Protein AF-A0A354YZV5-F1 (afdb_monomer_lite)

Foldseek 3Di:
DPDDDPVNVVVVVVVLVVQQQAAAPQPRHGCHPADWDADPNGIHHPVSCVVCVDDPPPD

Radius of gyration: 14.54 Å; chains: 1; bounding box: 36×24×38 Å

Organism: NCBI:txid863

Sequence (59 aa):
MKTMTAFEKQLQAEKKNRIARTPCKICKNHIGNKPYIVFEERYFHVICLRNRPNLPYDR

Secondary structure (DSSP, 8-state):
-----HHHHHHHHHHHHHHHTSBPTTT-SB-TTS-EEEETTEEEEHHHHHH-S------

Structure (mmCIF, N/CA/C/O backbone):
data_AF-A0A354YZV5-F1
#
_entry.id   AF-A0A354YZV5-F1
#
loop_
_atom_site.group_PDB
_atom_site.id
_atom_site.type_symbol
_atom_site.label_atom_id
_atom_site.label_alt_id
_atom_site.label_comp_id
_atom_site.label_asym_id
_atom_site.label_entity_id
_atom_site.label_seq_id
_atom_site.pdbx_PDB_ins_code
_atom_site.Cartn_x
_atom_site.Cartn_y
_atom_site.Cartn_z
_atom_site.occupancy
_atom_site.B_iso_or_equiv
_atom_site.auth_seq_id
_atom_site.auth_comp_id
_atom_site.auth_asym_id
_atom_site.auth_atom_id
_atom_site.pdbx_PDB_model_num
ATOM 1 N N . MET A 1 1 ? -25.027 5.018 9.453 1.00 49.56 1 MET A N 1
ATOM 2 C CA . MET A 1 1 ? -23.550 5.074 9.542 1.00 49.56 1 MET A CA 1
ATOM 3 C C . MET A 1 1 ? -23.121 4.180 10.693 1.00 49.56 1 MET A C 1
ATOM 5 O O . MET A 1 1 ? -23.631 4.375 11.786 1.00 49.56 1 MET A O 1
ATOM 9 N N . LYS A 1 2 ? -22.274 3.166 10.468 1.00 69.06 2 LYS A N 1
ATOM 10 C CA . LYS A 1 2 ? -21.720 2.377 11.579 1.00 69.06 2 LYS A CA 1
ATOM 11 C C . LYS A 1 2 ? -20.613 3.197 12.233 1.00 69.06 2 LYS A C 1
ATOM 13 O O . LYS A 1 2 ? -19.609 3.494 11.590 1.00 69.06 2 LYS A O 1
ATOM 18 N N . THR A 1 3 ? -20.828 3.613 13.472 1.00 79.81 3 THR A N 1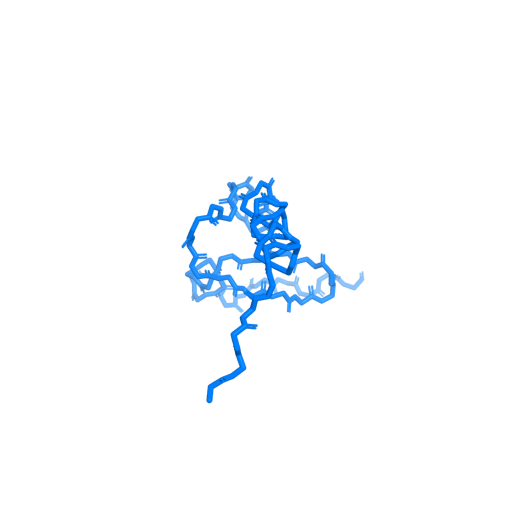
ATOM 19 C CA . THR A 1 3 ? -19.821 4.320 14.260 1.00 79.81 3 THR A CA 1
ATOM 20 C C . THR A 1 3 ? -18.725 3.326 14.612 1.00 79.81 3 THR A C 1
ATOM 22 O O . THR A 1 3 ? -18.991 2.347 15.303 1.00 79.81 3 THR A O 1
ATOM 25 N N . MET A 1 4 ? -17.510 3.547 14.112 1.00 81.06 4 MET A N 1
ATOM 26 C CA . MET A 1 4 ? -16.383 2.685 14.463 1.00 81.06 4 MET A CA 1
ATOM 27 C C . MET A 1 4 ? -16.062 2.842 15.946 1.00 81.06 4 MET A C 1
ATOM 29 O O . MET A 1 4 ? -15.926 3.968 16.444 1.00 81.06 4 MET A O 1
ATOM 33 N N . THR A 1 5 ? -15.906 1.719 16.633 1.00 89.81 5 THR A N 1
ATOM 34 C CA . THR A 1 5 ? -15.438 1.687 18.016 1.00 89.81 5 THR A CA 1
ATOM 35 C C . THR A 1 5 ? -14.014 2.247 18.103 1.00 89.81 5 THR A C 1
ATOM 37 O O . THR A 1 5 ? 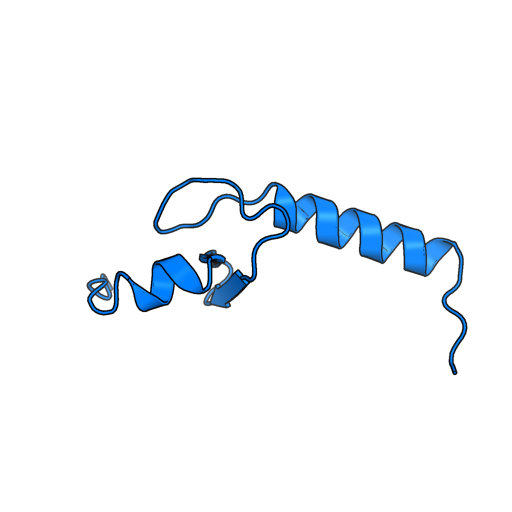-13.267 2.276 17.120 1.00 89.81 5 THR A O 1
ATOM 40 N N . ALA A 1 6 ? -13.610 2.704 19.291 1.00 88.12 6 ALA A N 1
ATOM 41 C CA . ALA A 1 6 ? -12.241 3.173 19.518 1.00 88.12 6 ALA A CA 1
ATOM 42 C C . ALA A 1 6 ? -11.196 2.100 19.148 1.00 88.12 6 ALA A C 1
ATOM 44 O O . ALA A 1 6 ? -10.172 2.413 18.542 1.00 88.12 6 ALA A O 1
ATOM 45 N N . PHE A 1 7 ? -11.509 0.832 19.426 1.00 90.56 7 PHE A N 1
ATOM 46 C CA . PHE A 1 7 ? -10.673 -0.311 19.076 1.00 90.56 7 PHE A CA 1
ATOM 47 C C . PHE A 1 7 ? -10.507 -0.482 17.558 1.00 90.56 7 PHE A C 1
ATOM 49 O O . PHE A 1 7 ? -9.390 -0.619 17.062 1.00 90.56 7 PHE A O 1
ATOM 56 N N . GLU A 1 8 ? -11.593 -0.398 16.787 1.00 91.69 8 GLU A N 1
ATOM 57 C CA . GLU A 1 8 ? -11.508 -0.506 15.326 1.00 91.69 8 GLU A CA 1
ATOM 58 C C . GLU A 1 8 ? -10.720 0.657 14.704 1.00 91.69 8 GLU A C 1
ATOM 60 O O . GLU A 1 8 ? -9.989 0.460 13.729 1.00 91.69 8 GLU A O 1
ATOM 65 N N . LYS A 1 9 ? -10.820 1.865 15.279 1.00 90.94 9 LYS A N 1
ATOM 66 C CA . LYS A 1 9 ? -10.002 3.015 14.861 1.00 90.94 9 LYS A CA 1
ATOM 67 C C . LYS A 1 9 ? -8.514 2.753 15.089 1.00 90.94 9 LYS A C 1
ATOM 69 O O . LYS A 1 9 ? -7.712 3.037 14.199 1.00 90.94 9 LYS A O 1
ATOM 74 N N . GLN A 1 10 ? -8.154 2.187 16.242 1.00 93.06 10 GLN A N 1
ATOM 75 C CA . GLN A 1 10 ? -6.774 1.810 16.545 1.00 93.06 10 GLN A CA 1
ATOM 76 C C . GLN A 1 10 ? -6.257 0.769 15.547 1.00 93.06 10 GLN A C 1
ATOM 78 O O . GLN A 1 10 ? -5.233 1.002 14.909 1.00 93.06 10 GLN A O 1
ATOM 83 N N . LEU A 1 11 ? -7.009 -0.311 15.315 1.00 94.38 11 LEU A N 1
ATOM 84 C CA . LEU A 1 11 ? -6.633 -1.350 14.352 1.00 94.38 11 LEU A CA 1
ATOM 85 C C . LEU A 1 11 ? -6.417 -0.792 12.940 1.00 94.38 11 LEU A C 1
ATOM 87 O O . LEU A 1 11 ? -5.461 -1.161 12.253 1.00 94.38 11 LEU A O 1
ATOM 91 N N . GLN A 1 12 ? -7.281 0.120 12.490 1.00 91.19 12 GLN A N 1
ATOM 92 C CA . GLN A 1 12 ? -7.104 0.770 11.194 1.00 91.19 12 GLN A CA 1
ATOM 93 C C . GLN A 1 12 ? -5.861 1.661 11.150 1.00 91.19 12 GLN A C 1
ATOM 95 O O . GLN A 1 12 ? -5.158 1.662 10.136 1.00 91.19 12 GLN A O 1
ATOM 100 N N . ALA A 1 13 ? -5.578 2.407 12.219 1.00 91.19 13 ALA A N 1
ATOM 101 C CA . ALA A 1 13 ? -4.383 3.236 12.313 1.00 91.19 13 ALA A CA 1
ATOM 102 C C . ALA A 1 13 ? -3.108 2.379 12.289 1.00 91.19 13 ALA A C 1
ATOM 104 O O . ALA A 1 13 ? -2.191 2.658 11.518 1.00 91.19 13 ALA A O 1
ATOM 105 N N . GLU A 1 14 ? -3.076 1.285 13.050 1.00 93.94 14 GLU A N 1
ATOM 106 C CA . GLU A 1 14 ? -1.963 0.336 13.058 1.00 93.94 14 GLU A CA 1
ATOM 107 C C . GLU A 1 14 ? -1.758 -0.310 11.687 1.00 93.94 14 GLU A C 1
ATOM 109 O O . GLU A 1 14 ? -0.632 -0.359 11.185 1.00 93.94 14 GLU A O 1
ATOM 114 N N . LYS A 1 15 ? -2.844 -0.738 11.032 1.00 91.25 15 LYS A N 1
ATOM 115 C CA . LYS A 1 15 ? -2.792 -1.289 9.673 1.00 91.25 15 LYS A CA 1
ATOM 116 C C . LYS A 1 15 ? -2.226 -0.273 8.680 1.00 91.25 15 LYS A C 1
ATOM 118 O O . LYS A 1 15 ? -1.323 -0.612 7.917 1.00 91.25 15 LYS A O 1
ATOM 123 N N . LYS A 1 16 ? -2.704 0.977 8.706 1.00 89.81 16 LYS A N 1
ATOM 124 C CA . LYS A 1 16 ? -2.181 2.056 7.851 1.00 89.81 16 LYS A CA 1
ATOM 125 C C . LYS A 1 16 ? -0.701 2.319 8.120 1.00 89.81 16 LYS A C 1
ATOM 127 O O . LYS A 1 16 ? 0.069 2.411 7.171 1.00 89.81 16 LYS A O 1
ATOM 132 N N . ASN A 1 17 ? -0.291 2.361 9.386 1.00 92.94 17 ASN A N 1
ATOM 133 C CA . ASN A 1 17 ? 1.102 2.580 9.773 1.00 92.94 17 ASN A CA 1
ATOM 134 C C . ASN A 1 17 ? 2.028 1.453 9.296 1.00 92.94 17 ASN A C 1
ATOM 136 O O . ASN A 1 17 ? 3.122 1.732 8.803 1.00 92.94 17 ASN A O 1
ATOM 140 N N . ARG A 1 18 ? 1.595 0.187 9.389 1.00 91.44 18 ARG A N 1
ATOM 141 C CA . ARG A 1 18 ? 2.354 -0.960 8.856 1.00 91.44 18 ARG A CA 1
ATOM 142 C C . ARG A 1 18 ? 2.561 -0.839 7.348 1.00 91.44 18 ARG A C 1
ATOM 144 O O . ARG A 1 18 ? 3.683 -0.977 6.865 1.00 91.44 18 ARG A O 1
ATOM 151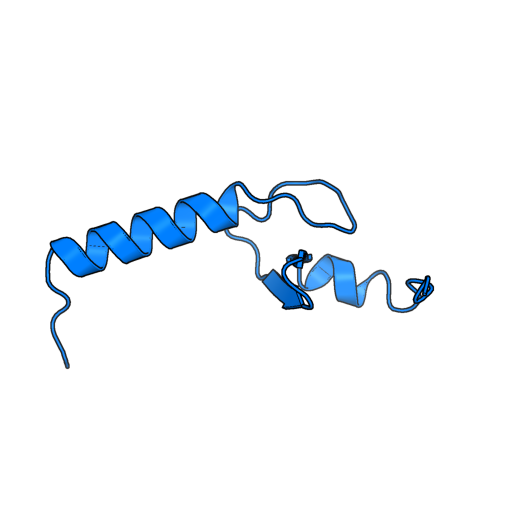 N N . ILE A 1 19 ? 1.499 -0.514 6.615 1.00 90.88 19 ILE A N 1
ATOM 152 C CA . ILE A 1 19 ? 1.557 -0.342 5.159 1.00 90.88 19 ILE A CA 1
ATOM 153 C C . ILE A 1 19 ? 2.452 0.841 4.787 1.00 90.88 19 ILE A C 1
ATOM 155 O O . ILE A 1 19 ? 3.319 0.704 3.929 1.00 90.88 19 ILE A O 1
ATOM 159 N N . ALA A 1 20 ? 2.311 1.974 5.475 1.00 91.31 20 ALA A N 1
ATOM 160 C CA . ALA A 1 20 ? 3.114 3.169 5.237 1.00 91.31 20 ALA A CA 1
ATOM 161 C C . ALA A 1 20 ? 4.622 2.906 5.393 1.00 91.31 20 ALA A C 1
ATOM 163 O O . ALA A 1 20 ? 5.422 3.460 4.641 1.00 91.31 20 ALA A O 1
ATOM 164 N N . ARG A 1 21 ? 5.009 2.029 6.328 1.00 93.31 21 ARG A N 1
ATOM 165 C CA . ARG A 1 21 ? 6.396 1.587 6.553 1.00 93.31 21 ARG A CA 1
ATOM 166 C C . ARG A 1 21 ? 6.847 0.456 5.631 1.00 93.31 21 ARG A C 1
ATOM 168 O O . ARG A 1 21 ? 8.006 0.062 5.681 1.00 93.31 21 ARG A O 1
ATOM 175 N N . THR A 1 22 ? 5.970 -0.083 4.793 1.00 93.06 22 THR A N 1
ATOM 176 C CA . THR A 1 22 ? 6.370 -1.115 3.836 1.00 93.06 22 THR A CA 1
ATOM 177 C C . THR A 1 22 ? 7.064 -0.450 2.641 1.00 93.06 22 THR A C 1
ATOM 179 O O . THR A 1 22 ? 6.579 0.575 2.152 1.00 93.06 22 THR A O 1
ATOM 182 N N . PRO A 1 23 ? 8.210 -0.964 2.162 1.00 93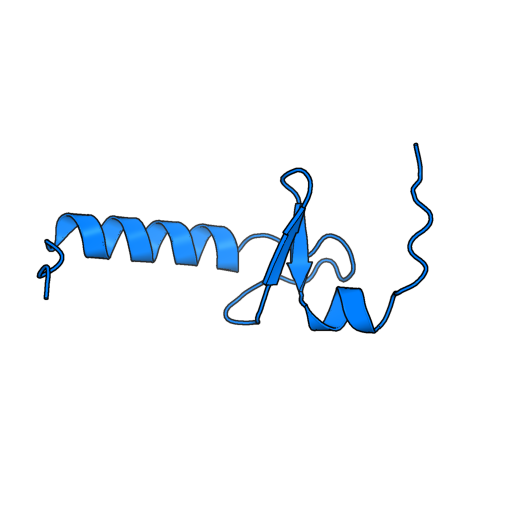.44 23 PRO A N 1
ATOM 183 C CA . PRO A 1 23 ? 8.880 -0.414 0.992 1.00 93.44 23 PRO A CA 1
ATOM 184 C C . PRO A 1 23 ? 8.184 -0.842 -0.304 1.00 93.44 23 PRO A C 1
ATOM 186 O O . PRO A 1 23 ? 7.783 -1.993 -0.476 1.00 93.44 23 PRO A O 1
ATOM 189 N N . CYS A 1 24 ? 8.099 0.079 -1.259 1.00 92.38 24 CYS A N 1
ATOM 190 C CA . CYS A 1 24 ? 7.679 -0.215 -2.622 1.00 92.38 24 CYS A CA 1
ATOM 191 C C . CYS A 1 24 ? 8.684 -1.160 -3.292 1.00 92.38 24 CYS A C 1
ATOM 193 O O . CYS A 1 24 ? 9.889 -0.895 -3.292 1.00 92.38 24 CYS A O 1
ATOM 195 N N . LYS A 1 25 ? 8.215 -2.237 -3.933 1.00 90.75 25 LYS A N 1
ATOM 196 C CA . LYS A 1 25 ? 9.117 -3.205 -4.584 1.00 90.75 25 LYS A CA 1
ATOM 197 C C . LYS A 1 25 ? 9.947 -2.577 -5.715 1.00 90.75 25 LYS A C 1
ATOM 199 O O . LYS A 1 25 ? 11.082 -3.010 -5.913 1.00 90.75 25 LYS A O 1
ATOM 204 N N . ILE A 1 26 ? 9.403 -1.561 -6.397 1.00 89.25 26 ILE A N 1
ATOM 205 C CA . ILE A 1 26 ? 10.013 -0.894 -7.560 1.00 89.25 26 ILE A CA 1
ATOM 206 C C . ILE A 1 26 ? 11.082 0.115 -7.142 1.00 89.25 26 ILE A C 1
ATOM 208 O O . ILE A 1 26 ? 12.225 0.002 -7.567 1.00 89.25 26 ILE A O 1
ATOM 212 N N . CYS A 1 27 ? 10.713 1.111 -6.332 1.00 90.31 27 CYS A N 1
ATOM 213 C CA . CYS A 1 27 ? 11.602 2.230 -6.004 1.00 90.31 27 CYS A CA 1
ATOM 214 C C . CYS A 1 27 ? 12.274 2.101 -4.633 1.00 90.31 27 CYS A C 1
ATOM 216 O O . CYS A 1 27 ? 13.027 2.990 -4.255 1.00 90.31 27 CYS A O 1
ATOM 218 N N . LYS A 1 28 ? 11.969 1.040 -3.871 1.00 90.88 28 LYS A N 1
ATOM 219 C CA . LYS A 1 28 ? 12.477 0.759 -2.513 1.00 90.88 28 LYS A CA 1
ATOM 220 C C . LYS A 1 28 ? 12.147 1.804 -1.444 1.00 90.88 28 LYS A C 1
ATOM 222 O O . LYS A 1 28 ? 12.403 1.564 -0.272 1.00 90.88 28 LYS A O 1
ATOM 227 N N . ASN A 1 29 ? 11.496 2.902 -1.812 1.00 92.31 29 ASN A N 1
ATOM 228 C CA . ASN A 1 29 ? 11.006 3.896 -0.870 1.00 92.31 29 ASN A CA 1
ATOM 229 C C . ASN A 1 29 ? 9.730 3.420 -0.172 1.00 92.31 29 ASN A C 1
ATOM 231 O O . ASN A 1 29 ? 8.897 2.739 -0.773 1.00 92.31 29 ASN A O 1
ATOM 235 N N . HIS A 1 30 ? 9.553 3.845 1.075 1.00 93.25 30 HIS A N 1
ATOM 236 C CA . HIS A 1 30 ? 8.345 3.614 1.864 1.00 93.25 30 HIS A CA 1
ATOM 237 C C . HIS A 1 30 ? 7.066 4.044 1.120 1.00 93.25 30 HIS A C 1
ATOM 239 O O . HIS A 1 30 ? 7.046 5.067 0.423 1.00 93.25 30 HIS A O 1
ATOM 245 N N . ILE A 1 31 ? 5.981 3.275 1.272 1.00 94.25 31 ILE A N 1
ATOM 246 C CA . ILE A 1 31 ? 4.664 3.629 0.718 1.00 94.25 31 ILE A CA 1
ATOM 247 C C . ILE A 1 31 ? 4.175 4.962 1.297 1.00 94.25 31 ILE A C 1
ATOM 249 O O . ILE A 1 31 ? 3.699 5.825 0.554 1.00 94.25 31 ILE A O 1
ATOM 253 N N . GLY A 1 32 ? 4.367 5.174 2.600 1.00 91.25 32 GLY A N 1
ATOM 254 C CA . GLY A 1 32 ? 3.886 6.360 3.298 1.00 91.25 32 GLY A CA 1
ATOM 255 C C . GLY A 1 32 ? 2.373 6.527 3.134 1.00 91.25 32 GLY A C 1
ATOM 256 O O . GLY A 1 32 ? 1.618 5.562 3.214 1.00 91.25 32 GLY A O 1
ATOM 257 N N . ASN A 1 33 ? 1.950 7.758 2.840 1.00 88.12 33 ASN A N 1
ATOM 258 C CA . ASN A 1 33 ? 0.555 8.102 2.536 1.00 88.12 33 ASN A CA 1
ATOM 259 C C . ASN A 1 33 ? 0.261 8.155 1.025 1.00 88.12 33 ASN A C 1
ATOM 261 O O . ASN A 1 33 ? -0.762 8.698 0.612 1.00 88.12 33 ASN A O 1
ATOM 265 N N . LYS A 1 34 ? 1.169 7.653 0.177 1.00 88.44 34 LYS A N 1
ATOM 266 C CA . LYS A 1 34 ? 0.992 7.682 -1.281 1.00 88.44 34 LYS A CA 1
ATOM 267 C C . LYS A 1 34 ? 0.006 6.592 -1.723 1.00 88.44 34 LYS A C 1
ATOM 269 O O . LYS A 1 34 ? -0.059 5.540 -1.085 1.00 88.44 34 LYS A O 1
ATOM 274 N N . PRO A 1 35 ? -0.722 6.794 -2.837 1.00 90.00 35 PRO A N 1
ATOM 275 C CA . PRO A 1 35 ? -1.588 5.759 -3.387 1.00 90.00 35 PRO A CA 1
ATOM 276 C C . PRO A 1 35 ? -0.765 4.520 -3.751 1.00 90.00 35 PRO A C 1
ATOM 278 O O . PRO A 1 35 ? 0.269 4.617 -4.427 1.00 90.00 35 PRO A O 1
ATOM 281 N N . TYR A 1 36 ? -1.232 3.357 -3.301 1.00 92.00 36 TYR A N 1
ATOM 282 C CA . TYR A 1 36 ? -0.549 2.081 -3.473 1.00 92.00 36 TYR A CA 1
ATOM 283 C C . TYR A 1 36 ? -1.490 0.990 -3.983 1.00 92.00 36 TYR A C 1
ATOM 285 O O . TYR A 1 36 ? -2.705 1.065 -3.810 1.00 92.00 36 TYR A O 1
ATOM 293 N N . ILE A 1 37 ? -0.897 -0.023 -4.605 1.00 91.94 37 ILE A N 1
ATOM 294 C CA . ILE A 1 37 ? -1.540 -1.271 -5.017 1.00 91.94 37 ILE A CA 1
ATOM 295 C C . ILE A 1 37 ? -0.791 -2.422 -4.346 1.00 91.94 37 ILE A C 1
ATOM 297 O O . ILE A 1 37 ? 0.422 -2.341 -4.123 1.00 91.94 37 ILE A O 1
ATOM 301 N N . VAL A 1 38 ? -1.530 -3.478 -4.013 1.00 90.81 38 VAL A N 1
ATOM 302 C CA . VAL A 1 38 ? -0.986 -4.734 -3.497 1.00 90.81 38 VAL A CA 1
ATOM 303 C C . VAL A 1 38 ? -1.184 -5.809 -4.558 1.00 90.81 38 VAL A C 1
ATOM 305 O O . VAL A 1 38 ? -2.292 -5.967 -5.064 1.00 90.81 38 VAL A O 1
ATOM 308 N N . PHE A 1 39 ? -0.118 -6.527 -4.895 1.00 88.44 39 PHE A N 1
ATOM 309 C CA . PHE A 1 39 ? -0.144 -7.653 -5.828 1.00 88.44 39 PHE A CA 1
ATOM 310 C C . PHE A 1 39 ? 0.828 -8.724 -5.331 1.00 88.44 39 PHE A C 1
ATOM 312 O O . PHE A 1 39 ? 1.963 -8.379 -5.003 1.00 88.44 39 PHE A O 1
ATOM 319 N N . GLU A 1 40 ? 0.380 -9.980 -5.228 1.00 88.69 40 GLU A N 1
ATOM 320 C CA . GLU A 1 40 ? 1.179 -11.107 -4.701 1.00 88.69 40 GLU A CA 1
ATOM 321 C C . GLU A 1 40 ? 1.939 -10.745 -3.410 1.00 88.69 40 GLU A C 1
ATOM 323 O O . GLU A 1 40 ? 3.159 -10.863 -3.319 1.00 88.69 40 GLU A O 1
ATOM 328 N N . GLU A 1 41 ? 1.216 -10.189 -2.430 1.00 84.94 41 GLU A N 1
ATOM 329 C CA . GLU A 1 41 ? 1.761 -9.773 -1.123 1.00 84.94 41 GLU A CA 1
ATOM 330 C C . GLU A 1 41 ? 2.836 -8.664 -1.175 1.00 84.94 41 GLU A C 1
ATOM 332 O O . GLU A 1 41 ? 3.423 -8.295 -0.155 1.00 84.94 41 GLU A O 1
ATOM 337 N N . ARG A 1 42 ? 3.077 -8.063 -2.346 1.00 88.88 42 ARG A N 1
ATOM 338 C CA . ARG A 1 42 ? 4.024 -6.961 -2.544 1.00 88.88 42 ARG A CA 1
ATOM 339 C C . ARG A 1 42 ? 3.293 -5.634 -2.681 1.00 88.88 42 ARG A C 1
ATOM 341 O O . ARG A 1 42 ? 2.239 -5.540 -3.305 1.00 88.88 42 ARG A O 1
ATOM 348 N N . TYR A 1 43 ? 3.902 -4.588 -2.129 1.00 91.88 43 TYR A N 1
ATOM 349 C CA . TYR A 1 43 ? 3.371 -3.229 -2.166 1.00 91.88 43 TYR A CA 1
ATOM 350 C C . TYR A 1 43 ? 4.073 -2.402 -3.24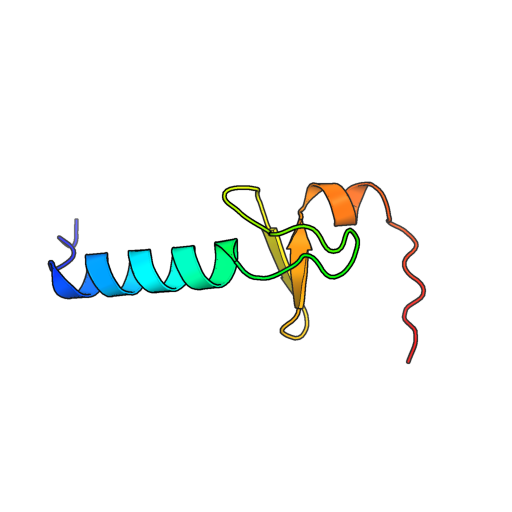0 1.00 91.88 43 TYR A C 1
ATOM 352 O O . TYR A 1 43 ? 5.301 -2.433 -3.384 1.00 91.88 43 TYR A O 1
ATOM 360 N N . PHE A 1 44 ? 3.283 -1.622 -3.971 1.00 92.19 44 PHE A N 1
ATOM 361 C CA . PHE A 1 44 ? 3.750 -0.783 -5.066 1.00 92.19 44 PHE A CA 1
ATOM 362 C C . PHE A 1 44 ? 3.092 0.587 -4.990 1.00 92.19 44 PHE A C 1
ATOM 364 O O . PHE A 1 44 ? 1.884 0.678 -4.794 1.00 92.19 44 PHE A O 1
ATOM 371 N N . HIS A 1 45 ? 3.844 1.667 -5.212 1.00 94.00 45 HIS A N 1
ATOM 372 C CA . HIS A 1 45 ? 3.209 2.955 -5.499 1.00 94.00 45 HIS A CA 1
ATOM 373 C C . HIS A 1 45 ? 2.492 2.875 -6.850 1.00 94.00 45 HIS A C 1
ATOM 375 O O . HIS A 1 45 ? 3.068 2.387 -7.824 1.00 94.00 45 HIS A O 1
ATOM 381 N N . VAL A 1 46 ? 1.290 3.446 -6.946 1.00 90.62 46 VAL A N 1
ATOM 382 C CA . VAL A 1 46 ? 0.535 3.522 -8.214 1.00 90.62 46 VAL A CA 1
ATOM 383 C C . VAL A 1 46 ? 1.357 4.214 -9.307 1.00 90.62 46 VAL A C 1
ATOM 385 O O . VAL A 1 46 ? 1.392 3.770 -10.451 1.00 90.62 46 VAL A O 1
ATOM 388 N N . ILE A 1 47 ? 2.076 5.276 -8.940 1.00 88.94 47 ILE A N 1
ATOM 389 C CA . ILE A 1 47 ? 2.930 6.038 -9.862 1.00 88.94 47 ILE A CA 1
ATOM 390 C C . ILE A 1 47 ? 4.112 5.187 -10.349 1.00 88.94 47 ILE A C 1
ATOM 392 O O . ILE A 1 47 ? 4.468 5.239 -11.522 1.00 88.94 47 ILE A O 1
ATOM 396 N N . CYS A 1 48 ? 4.702 4.363 -9.477 1.00 87.94 48 CYS A N 1
ATOM 397 C CA . CYS A 1 48 ? 5.815 3.494 -9.863 1.00 87.94 48 CYS A CA 1
ATOM 398 C C . CYS A 1 48 ? 5.386 2.415 -10.861 1.00 87.94 48 CYS A C 1
ATOM 400 O O . CYS A 1 48 ? 6.168 2.095 -11.750 1.00 87.94 48 CYS A O 1
ATOM 402 N N . LEU A 1 49 ? 4.161 1.895 -10.741 1.00 85.00 49 LEU A N 1
ATOM 403 C CA . LEU A 1 49 ? 3.599 0.956 -11.715 1.00 85.00 49 LEU A CA 1
ATOM 404 C C . LEU A 1 49 ? 3.357 1.625 -13.074 1.00 85.00 49 LEU A C 1
ATOM 406 O O . LEU A 1 49 ? 3.725 1.068 -14.100 1.00 85.00 49 LEU A O 1
ATOM 410 N N . ARG A 1 50 ? 2.809 2.847 -13.089 1.00 83.81 50 ARG A N 1
ATOM 411 C CA . ARG A 1 50 ? 2.575 3.597 -14.338 1.00 83.81 50 ARG A CA 1
ATOM 412 C C . ARG A 1 50 ? 3.867 3.970 -15.068 1.00 83.81 50 ARG A C 1
ATOM 414 O O . ARG A 1 50 ? 3.899 3.929 -16.290 1.00 83.81 50 ARG A O 1
ATOM 421 N N . ASN A 1 51 ? 4.926 4.304 -14.328 1.00 76.62 51 ASN A N 1
ATOM 422 C CA . ASN A 1 51 ? 6.211 4.715 -14.905 1.00 76.62 51 ASN A CA 1
ATOM 423 C C . ASN A 1 51 ? 7.111 3.533 -15.309 1.00 76.62 51 ASN A C 1
ATOM 425 O O . ASN A 1 51 ? 8.088 3.732 -16.029 1.00 76.62 51 ASN A O 1
ATOM 429 N N . ARG A 1 52 ? 6.812 2.309 -14.854 1.00 66.25 52 ARG A N 1
ATOM 430 C CA . ARG A 1 52 ? 7.475 1.073 -15.297 1.00 66.25 52 ARG A CA 1
ATOM 431 C C . ARG A 1 52 ? 6.444 0.057 -15.804 1.00 66.25 52 ARG A C 1
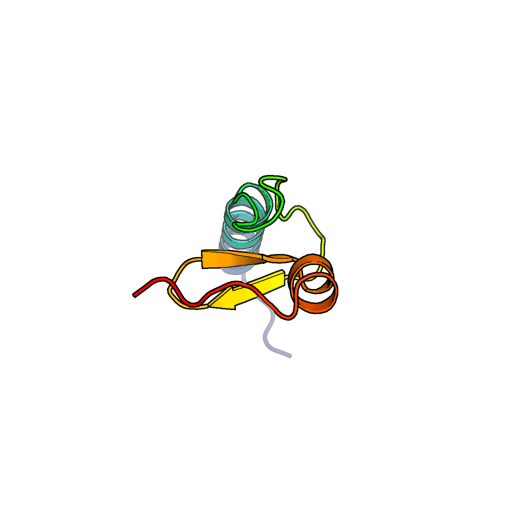ATOM 433 O O . ARG A 1 52 ? 6.233 -0.961 -15.147 1.00 66.25 52 ARG A O 1
ATOM 440 N N . PRO A 1 53 ? 5.839 0.289 -16.981 1.00 59.88 53 PRO A N 1
ATOM 441 C CA . PRO A 1 53 ? 4.928 -0.680 -17.588 1.00 59.88 53 PRO A CA 1
ATOM 442 C C . PRO A 1 53 ? 5.633 -1.987 -18.003 1.00 59.88 53 PRO A C 1
ATOM 444 O O . PRO A 1 53 ? 4.976 -3.011 -18.122 1.00 59.88 53 PRO A O 1
ATOM 447 N N . ASN A 1 54 ? 6.966 -1.973 -18.162 1.00 56.06 54 ASN A N 1
ATOM 448 C CA . ASN A 1 54 ? 7.785 -3.117 -18.582 1.00 56.06 54 ASN A CA 1
ATOM 449 C C . ASN A 1 54 ? 8.646 -3.674 -17.433 1.00 56.06 54 ASN A C 1
ATOM 451 O O . ASN A 1 54 ? 9.873 -3.707 -17.532 1.00 56.06 54 ASN A O 1
ATOM 455 N N . LEU A 1 55 ? 8.044 -4.064 -16.307 1.00 58.84 55 LEU A N 1
ATOM 456 C CA . LEU A 1 55 ? 8.752 -4.970 -15.397 1.00 58.84 55 LEU A CA 1
ATOM 457 C C . LEU A 1 55 ? 8.785 -6.352 -16.067 1.00 58.84 55 LEU A C 1
ATOM 459 O O . LEU A 1 55 ? 7.706 -6.873 -16.354 1.00 58.84 55 LEU A O 1
ATOM 463 N N . PRO A 1 56 ? 9.964 -6.944 -16.338 1.00 52.25 56 PRO A N 1
ATOM 464 C CA . PRO A 1 56 ? 10.013 -8.334 -16.759 1.00 52.25 56 PRO A CA 1
ATOM 465 C C . PRO A 1 56 ? 9.360 -9.171 -15.657 1.00 52.25 56 PRO A C 1
ATOM 467 O O . PRO A 1 56 ? 9.677 -9.031 -14.472 1.00 52.25 56 PRO A O 1
ATOM 470 N N . TYR A 1 57 ? 8.377 -9.975 -16.049 1.00 48.19 57 TYR A N 1
ATOM 471 C CA . TYR A 1 57 ? 7.775 -10.989 -15.195 1.00 48.19 57 TYR A CA 1
ATOM 472 C C . TYR A 1 57 ? 8.827 -12.096 -15.042 1.00 48.19 57 TYR A C 1
ATOM 474 O O . TYR A 1 57 ? 8.814 -13.072 -15.787 1.00 48.19 57 TYR A O 1
ATOM 482 N N . ASP A 1 58 ? 9.813 -11.893 -14.168 1.00 50.12 58 ASP A N 1
ATOM 483 C CA . ASP A 1 58 ? 10.769 -12.946 -13.822 1.00 50.12 58 ASP A CA 1
ATOM 484 C C . ASP A 1 58 ? 10.002 -14.045 -13.075 1.00 50.12 58 ASP A C 1
ATOM 486 O O . ASP A 1 58 ? 9.531 -13.832 -11.951 1.00 50.12 58 ASP A O 1
ATOM 490 N N . ARG A 1 59 ? 9.801 -15.163 -13.786 1.00 46.72 59 ARG A N 1
ATOM 491 C CA . ARG A 1 59 ? 9.264 -16.438 -13.295 1.00 46.72 59 ARG A CA 1
ATOM 492 C C . ARG A 1 59 ? 10.249 -17.115 -12.355 1.00 46.72 59 ARG A C 1
ATOM 494 O O . ARG A 1 59 ? 11.455 -17.105 -12.677 1.00 46.72 59 ARG A O 1
#

pLDDT: mean 84.2, std 13.63, range [46.72, 94.38]